Protein AF-A0A4Y2NV86-F1 (afdb_monomer)

Structure (mmCIF, N/CA/C/O backbone):
data_AF-A0A4Y2NV86-F1
#
_entry.id   AF-A0A4Y2NV86-F1
#
loop_
_atom_site.group_PDB
_atom_site.id
_atom_site.type_symbol
_atom_site.label_atom_id
_atom_site.label_alt_id
_atom_site.label_comp_id
_atom_site.label_asym_id
_atom_site.label_entity_id
_atom_site.label_seq_id
_atom_site.pdbx_PDB_ins_code
_atom_site.Cartn_x
_atom_site.Cartn_y
_atom_site.Cartn_z
_atom_site.occupancy
_atom_site.B_iso_or_equiv
_atom_site.auth_seq_id
_atom_site.auth_comp_id
_atom_site.auth_asym_id
_atom_site.auth_atom_id
_atom_site.pdbx_PDB_model_num
ATOM 1 N N . MET A 1 1 ? -20.738 7.476 8.042 1.00 58.34 1 MET A N 1
ATOM 2 C CA . MET A 1 1 ? -19.753 6.722 7.240 1.00 58.34 1 MET A CA 1
ATOM 3 C C . MET A 1 1 ? -19.717 7.342 5.852 1.00 58.34 1 MET A C 1
ATOM 5 O O . MET A 1 1 ? -20.783 7.509 5.270 1.00 58.34 1 MET A O 1
ATOM 9 N N . LYS A 1 2 ? -18.544 7.778 5.378 1.00 68.75 2 LYS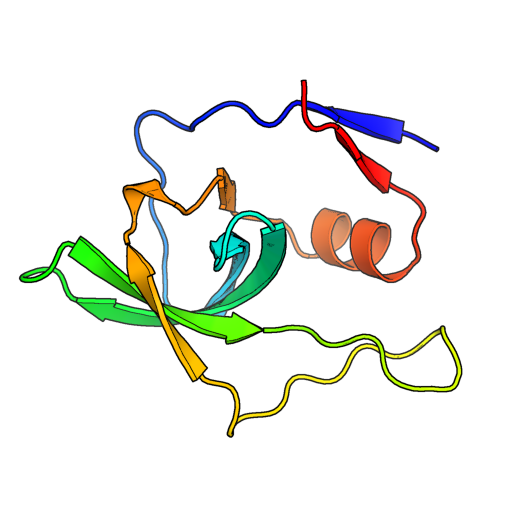 A N 1
ATOM 10 C CA . LYS A 1 2 ? -18.363 8.406 4.054 1.00 68.75 2 LYS A CA 1
ATOM 11 C C . LYS A 1 2 ? -17.730 7.394 3.094 1.00 68.75 2 LYS A C 1
ATOM 13 O O . LYS A 1 2 ? -16.803 6.690 3.489 1.00 68.75 2 LYS A O 1
ATOM 18 N N . PHE A 1 3 ? -18.227 7.340 1.860 1.00 64.44 3 PHE A N 1
ATOM 19 C CA . PHE A 1 3 ? -17.729 6.442 0.817 1.00 64.44 3 PHE A CA 1
ATOM 20 C C . PHE A 1 3 ? -16.767 7.173 -0.116 1.00 64.44 3 PHE A C 1
ATOM 22 O O . PHE A 1 3 ? -17.066 8.282 -0.565 1.00 64.44 3 PHE A O 1
ATOM 29 N N . ILE A 1 4 ? -15.634 6.540 -0.417 1.00 65.25 4 ILE A N 1
ATOM 30 C CA . ILE A 1 4 ? -14.736 6.967 -1.493 1.00 65.25 4 ILE A CA 1
ATOM 31 C C . ILE A 1 4 ? -14.915 5.987 -2.660 1.00 65.25 4 ILE A C 1
ATOM 33 O O . ILE A 1 4 ? -14.713 4.783 -2.462 1.00 65.25 4 ILE A O 1
ATOM 37 N N . PRO A 1 5 ? -15.333 6.455 -3.852 1.00 64.06 5 PRO A N 1
ATOM 38 C CA . PRO A 1 5 ? -15.444 5.593 -5.018 1.00 64.06 5 PRO A CA 1
ATOM 39 C C . PRO A 1 5 ? -14.053 5.130 -5.458 1.00 64.06 5 PRO A C 1
ATOM 41 O O . PRO A 1 5 ? -13.136 5.936 -5.615 1.00 64.06 5 PRO A O 1
ATOM 44 N N . LEU A 1 6 ? -13.910 3.826 -5.681 1.00 63.75 6 LEU A N 1
ATOM 45 C CA . LEU A 1 6 ? -12.711 3.237 -6.264 1.00 63.75 6 LEU A CA 1
ATOM 46 C C . LEU A 1 6 ? -12.688 3.523 -7.767 1.00 63.75 6 LEU A C 1
ATOM 48 O O . LEU A 1 6 ? -13.222 2.761 -8.568 1.00 63.75 6 LEU A O 1
ATOM 52 N N . GLN A 1 7 ? -12.091 4.645 -8.160 1.00 61.41 7 GLN A N 1
ATOM 53 C CA . GLN A 1 7 ? -11.769 4.898 -9.561 1.00 61.41 7 GLN A CA 1
ATOM 54 C C . GLN A 1 7 ? -10.354 4.402 -9.834 1.00 61.41 7 GLN A C 1
ATOM 56 O O . GLN A 1 7 ? -9.419 4.759 -9.122 1.00 61.41 7 GLN A O 1
ATOM 61 N N . LYS A 1 8 ? -10.192 3.579 -10.873 1.00 59.72 8 LYS A N 1
ATOM 62 C CA . LYS A 1 8 ? -8.870 3.181 -11.354 1.00 59.72 8 LYS A CA 1
ATOM 63 C C . LYS A 1 8 ? -8.155 4.440 -11.837 1.00 59.72 8 LYS A C 1
ATOM 65 O O . LYS A 1 8 ? -8.504 4.986 -12.883 1.00 59.72 8 LYS A O 1
ATOM 70 N N . ALA A 1 9 ? -7.207 4.935 -11.054 1.00 58.22 9 ALA A N 1
ATOM 71 C CA . ALA A 1 9 ? -6.470 6.127 -11.427 1.00 58.22 9 ALA A CA 1
ATOM 72 C C . ALA A 1 9 ? -5.614 5.823 -12.663 1.00 58.22 9 ALA A C 1
ATOM 74 O O . ALA A 1 9 ? -4.862 4.851 -12.707 1.00 58.22 9 ALA A O 1
ATOM 75 N N . VAL A 1 10 ? -5.774 6.649 -13.697 1.00 59.03 10 VAL A N 1
ATOM 76 C CA . VAL A 1 10 ? -5.170 6.416 -15.016 1.00 59.03 10 VAL A CA 1
ATOM 77 C C . VAL A 1 10 ? -3.645 6.561 -14.967 1.00 59.03 10 VAL A C 1
ATOM 79 O O . VAL A 1 10 ? -2.964 5.905 -15.748 1.00 59.03 10 VAL A O 1
ATOM 82 N N . GLN A 1 11 ? -3.102 7.336 -14.018 1.00 67.69 11 GLN A N 1
ATOM 83 C CA . GLN A 1 11 ? -1.667 7.443 -13.724 1.00 67.69 11 GLN A CA 1
ATOM 84 C C . GLN A 1 11 ? -1.477 7.857 -12.252 1.00 67.69 11 GLN A C 1
ATOM 86 O O . GLN A 1 11 ? -1.787 8.989 -11.889 1.00 67.69 11 GLN A O 1
ATOM 91 N N . ILE A 1 12 ? -0.995 6.951 -11.394 1.00 81.38 12 ILE A N 1
ATOM 92 C CA . ILE A 1 12 ? -0.591 7.274 -10.015 1.00 81.38 12 ILE A CA 1
ATOM 93 C C . ILE A 1 12 ? 0.931 7.350 -9.977 1.00 81.38 12 ILE A C 1
ATOM 95 O O . ILE A 1 12 ? 1.604 6.365 -10.272 1.00 81.38 12 ILE A O 1
ATOM 99 N N . THR A 1 13 ? 1.473 8.493 -9.566 1.00 86.69 13 THR A N 1
ATOM 100 C CA . THR A 1 13 ? 2.889 8.593 -9.197 1.00 86.69 13 THR A CA 1
ATOM 101 C C . THR A 1 13 ? 3.041 8.212 -7.729 1.00 86.69 13 THR A C 1
ATOM 103 O O . THR A 1 13 ? 2.486 8.882 -6.854 1.00 86.69 13 THR A O 1
ATOM 106 N N . LEU A 1 14 ? 3.787 7.141 -7.464 1.00 88.62 14 LEU A N 1
ATOM 107 C CA . LEU A 1 14 ? 4.141 6.704 -6.116 1.00 88.62 14 LEU A CA 1
ATOM 108 C C . LEU A 1 14 ? 5.610 6.989 -5.818 1.00 88.62 14 LEU A C 1
ATOM 110 O O . LEU A 1 14 ? 6.471 6.876 -6.687 1.00 88.62 14 LEU A O 1
ATOM 114 N N . HIS A 1 15 ? 5.884 7.301 -4.560 1.00 91.38 15 HIS A N 1
ATOM 115 C CA . HIS A 1 15 ? 7.212 7.347 -3.974 1.00 91.38 15 HIS A CA 1
ATOM 116 C C . HIS A 1 15 ? 7.316 6.332 -2.834 1.00 91.38 15 HIS A C 1
ATOM 118 O O . HIS A 1 15 ? 6.319 5.906 -2.245 1.00 91.38 15 HIS A O 1
ATOM 124 N N . ILE A 1 16 ? 8.550 5.974 -2.486 1.00 92.38 16 ILE A N 1
ATOM 125 C CA . ILE A 1 16 ? 8.831 5.161 -1.302 1.00 92.38 16 ILE A CA 1
ATOM 126 C C . ILE A 1 16 ? 8.241 5.857 -0.062 1.00 92.38 16 ILE A C 1
ATOM 128 O O . ILE A 1 16 ? 8.387 7.067 0.108 1.00 92.38 16 ILE A O 1
ATOM 132 N N . ARG A 1 17 ? 7.600 5.068 0.808 1.00 92.56 17 ARG A N 1
ATOM 133 C CA . ARG A 1 17 ? 6.828 5.443 2.009 1.00 92.56 17 ARG A CA 1
ATOM 134 C C . ARG A 1 17 ? 5.473 6.096 1.763 1.00 92.56 17 ARG A C 1
ATOM 136 O O . ARG A 1 17 ? 4.813 6.487 2.727 1.00 92.56 17 ARG A O 1
ATOM 143 N N . ASP A 1 18 ? 5.017 6.181 0.518 1.00 94.00 18 ASP A N 1
ATOM 144 C CA . ASP A 1 18 ? 3.634 6.566 0.272 1.00 94.00 18 ASP A CA 1
ATOM 145 C C . ASP A 1 18 ? 2.675 5.512 0.831 1.00 94.00 18 ASP A C 1
ATOM 147 O O . ASP A 1 18 ? 2.862 4.303 0.674 1.00 94.00 18 ASP A O 1
ATOM 151 N N . SER A 1 19 ? 1.614 5.988 1.476 1.00 93.44 19 SER A N 1
ATOM 152 C CA . SER A 1 19 ? 0.479 5.155 1.861 1.00 93.44 19 SER A CA 1
ATOM 153 C C . SER A 1 19 ? -0.484 5.045 0.688 1.00 93.44 19 SER A C 1
ATOM 155 O O . SER A 1 19 ? -0.748 6.027 -0.004 1.00 93.44 19 SER A O 1
ATOM 157 N N . THR A 1 20 ? -1.008 3.851 0.451 1.00 91.94 20 THR A N 1
ATOM 158 C CA . THR A 1 20 ? -1.819 3.533 -0.723 1.00 91.94 20 THR A CA 1
ATOM 159 C C . THR A 1 20 ? -2.973 2.609 -0.365 1.00 91.94 20 THR A C 1
ATOM 161 O O . THR A 1 20 ? -2.915 1.867 0.618 1.00 91.94 20 THR A O 1
ATOM 164 N N . ALA A 1 21 ? -4.024 2.661 -1.177 1.00 90.62 21 ALA A N 1
ATOM 165 C CA . ALA A 1 21 ? -5.021 1.607 -1.268 1.00 90.62 21 ALA A CA 1
ATOM 166 C C . ALA A 1 21 ? -4.740 0.790 -2.534 1.00 90.62 21 ALA A C 1
ATOM 168 O O . ALA A 1 21 ? -4.543 1.370 -3.604 1.00 90.62 21 ALA A O 1
ATOM 169 N N . CYS A 1 22 ? -4.722 -0.535 -2.433 1.00 90.88 22 CYS A N 1
ATOM 170 C CA . CYS A 1 22 ? -4.471 -1.427 -3.565 1.00 90.88 22 CYS A CA 1
ATOM 171 C C . CYS A 1 22 ? -5.324 -2.698 -3.496 1.00 90.88 22 CYS A C 1
ATOM 173 O O . CYS A 1 22 ? -5.943 -2.974 -2.472 1.00 90.88 22 CYS A O 1
ATOM 175 N N . VAL A 1 23 ? -5.386 -3.455 -4.592 1.00 90.31 23 VAL A N 1
ATOM 176 C CA . VAL A 1 23 ? -6.044 -4.768 -4.649 1.00 90.31 23 VAL A CA 1
ATOM 177 C C . VAL A 1 23 ? -5.003 -5.882 -4.574 1.00 90.31 23 VAL A C 1
ATOM 179 O O . VAL A 1 23 ? -4.076 -5.935 -5.384 1.00 90.31 23 VAL A O 1
ATOM 182 N N . HIS A 1 24 ? -5.193 -6.803 -3.634 1.00 89.62 24 HIS A N 1
ATOM 183 C CA . HIS A 1 24 ? -4.411 -8.028 -3.494 1.00 89.62 24 HIS A CA 1
ATOM 184 C C . HIS A 1 24 ? -5.356 -9.187 -3.151 1.00 89.62 24 HIS A C 1
ATOM 186 O O . HIS A 1 24 ? -6.256 -9.026 -2.326 1.00 89.62 24 HIS A O 1
ATOM 192 N N . ASP A 1 25 ? -5.210 -10.317 -3.848 1.00 89.12 25 ASP A N 1
ATOM 193 C CA . ASP A 1 25 ? -6.090 -11.493 -3.741 1.00 89.12 25 ASP A CA 1
ATOM 194 C C . ASP A 1 25 ? -7.596 -11.179 -3.864 1.00 89.12 25 ASP A C 1
ATOM 196 O O . ASP A 1 25 ? -8.444 -11.729 -3.164 1.00 89.12 25 ASP A O 1
ATOM 200 N N . GLY A 1 26 ? -7.946 -10.250 -4.762 1.00 86.69 26 GLY A N 1
ATOM 201 C CA . GLY A 1 26 ? -9.334 -9.840 -5.013 1.00 86.69 26 GLY A CA 1
ATOM 202 C C . GLY A 1 26 ? -9.958 -8.966 -3.916 1.00 86.69 26 GLY A C 1
ATOM 203 O O . GLY A 1 26 ? -11.113 -8.561 -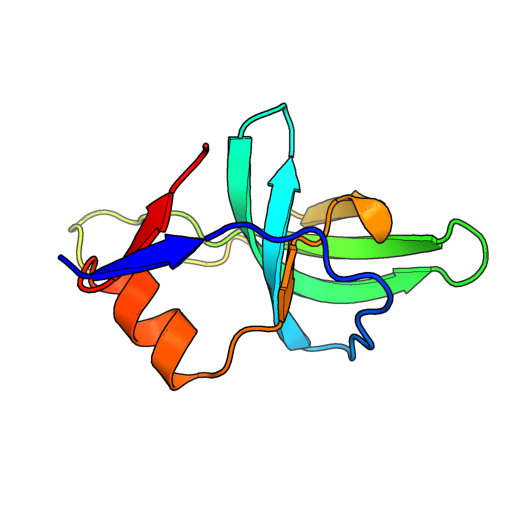4.042 1.00 86.69 26 GLY A O 1
ATOM 204 N N . GLN A 1 27 ? -9.209 -8.629 -2.865 1.00 85.75 27 GLN A N 1
ATOM 205 C CA . GLN A 1 27 ? -9.641 -7.749 -1.780 1.00 85.75 27 GLN A CA 1
ATOM 206 C C . GLN A 1 27 ? -8.856 -6.436 -1.809 1.00 85.75 27 GLN A C 1
ATOM 208 O O . GLN A 1 27 ? -7.715 -6.394 -2.267 1.00 85.75 27 GLN A O 1
ATOM 213 N N . TRP A 1 28 ? -9.469 -5.343 -1.348 1.00 87.44 28 TRP A N 1
ATOM 214 C CA . TRP A 1 28 ? -8.751 -4.079 -1.197 1.00 87.44 28 TRP A CA 1
ATOM 215 C C . TRP A 1 28 ? -8.006 -4.051 0.140 1.00 87.44 28 TRP A C 1
ATOM 217 O O . TRP A 1 28 ? -8.510 -4.530 1.155 1.00 87.44 28 TRP A O 1
ATOM 227 N N . TRP A 1 29 ? -6.821 -3.455 0.135 1.00 89.44 29 TRP A N 1
ATOM 228 C CA . TRP A 1 29 ? -5.933 -3.355 1.283 1.00 89.44 29 TRP A CA 1
ATOM 229 C C . TRP A 1 29 ? -5.353 -1.954 1.392 1.00 89.44 29 TRP A C 1
ATOM 231 O O . TRP A 1 29 ? -5.136 -1.272 0.391 1.00 89.44 29 TRP A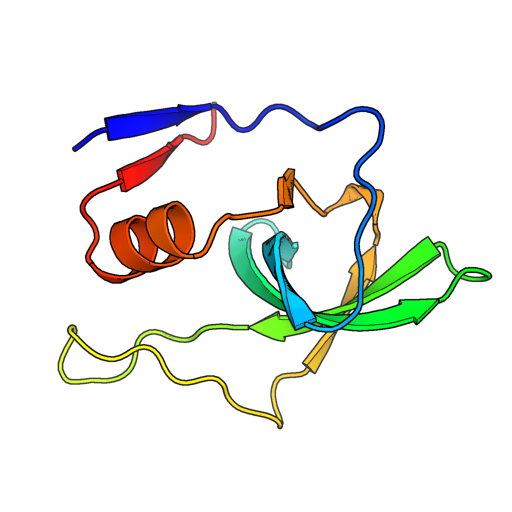 O 1
ATOM 241 N N . LEU A 1 30 ? -5.064 -1.541 2.625 1.00 90.62 30 LEU A N 1
ATOM 242 C CA . LEU A 1 30 ? -4.199 -0.398 2.891 1.00 90.62 30 LEU A CA 1
ATOM 243 C C . LEU A 1 30 ? -2.764 -0.904 2.955 1.00 90.62 30 LEU A C 1
ATOM 245 O O . LEU A 1 30 ? -2.490 -1.889 3.649 1.00 90.62 30 LEU A O 1
ATOM 249 N N . ALA A 1 31 ? -1.843 -0.215 2.290 1.00 92.12 31 ALA A N 1
ATOM 250 C CA . ALA A 1 31 ? -0.445 -0.615 2.260 1.00 92.12 31 ALA A CA 1
ATOM 251 C C . ALA A 1 31 ? 0.506 0.584 2.165 1.00 92.12 31 ALA A C 1
ATOM 253 O O . ALA A 1 31 ? 0.168 1.619 1.595 1.00 92.12 31 ALA A O 1
ATOM 254 N N . GLU A 1 32 ? 1.705 0.450 2.724 1.00 94.06 32 GLU A N 1
ATOM 255 C CA . GLU A 1 32 ? 2.806 1.398 2.520 1.00 94.06 32 GLU A CA 1
ATOM 256 C C . GLU A 1 32 ? 3.739 0.866 1.433 1.00 94.06 32 GLU A C 1
ATOM 258 O O . GLU A 1 32 ? 4.174 -0.282 1.524 1.00 94.06 32 GLU A O 1
ATOM 263 N N . GLY A 1 33 ? 4.058 1.686 0.431 1.00 93.62 33 GLY A N 1
ATOM 264 C CA . GLY A 1 33 ? 5.062 1.358 -0.580 1.00 93.62 33 GLY A CA 1
ATOM 265 C C . GLY A 1 33 ? 6.472 1.444 0.000 1.00 93.62 33 GLY A C 1
ATOM 266 O O . GLY A 1 33 ? 6.849 2.462 0.570 1.00 93.62 33 GLY A O 1
ATOM 267 N N . ASN A 1 34 ? 7.268 0.393 -0.142 1.00 94.62 34 ASN A N 1
ATOM 268 C CA . ASN A 1 34 ? 8.643 0.326 0.358 1.00 94.62 34 ASN A CA 1
ATOM 269 C C . ASN A 1 34 ? 9.679 0.409 -0.764 1.00 94.62 34 ASN A C 1
ATOM 271 O O . ASN A 1 34 ? 10.783 0.879 -0.514 1.00 94.62 34 ASN A O 1
ATOM 275 N N . ASP A 1 35 ? 9.334 -0.055 -1.967 1.00 95.50 35 ASP A N 1
ATOM 276 C CA . ASP A 1 35 ? 10.218 -0.056 -3.134 1.00 95.50 35 ASP A CA 1
ATOM 277 C C . ASP A 1 35 ? 9.403 -0.082 -4.437 1.00 95.50 35 ASP A C 1
ATOM 279 O O . ASP A 1 35 ? 8.226 -0.452 -4.423 1.00 95.50 35 ASP A O 1
ATOM 283 N N . ILE A 1 36 ? 10.012 0.314 -5.555 1.00 94.88 36 ILE A N 1
ATOM 284 C CA . ILE A 1 36 ? 9.370 0.389 -6.874 1.00 94.88 36 ILE A CA 1
ATOM 285 C C . ILE A 1 36 ? 10.242 -0.331 -7.901 1.00 94.88 36 ILE A C 1
ATOM 287 O O . ILE A 1 36 ? 11.419 -0.025 -8.069 1.00 94.88 36 ILE A O 1
ATOM 291 N N . SER A 1 37 ? 9.642 -1.267 -8.634 1.00 94.75 37 SER A N 1
ATOM 292 C CA . SER A 1 37 ? 10.288 -1.940 -9.756 1.00 94.75 37 SER A CA 1
ATOM 293 C C . SER A 1 37 ? 9.822 -1.328 -11.072 1.00 94.75 37 SER A C 1
ATOM 295 O O . SER A 1 37 ? 8.756 -1.666 -11.588 1.00 94.75 37 SER A O 1
ATOM 297 N N . ASP A 1 38 ? 10.642 -0.461 -11.666 1.00 90.19 38 ASP A N 1
ATOM 298 C CA . ASP A 1 38 ? 10.338 0.140 -12.972 1.00 90.19 38 ASP A CA 1
ATOM 299 C C . ASP A 1 38 ? 10.334 -0.873 -14.122 1.00 90.19 38 ASP A C 1
ATOM 301 O O . ASP A 1 38 ? 9.663 -0.644 -15.133 1.00 90.19 38 ASP A O 1
ATOM 305 N N . ILE A 1 39 ? 11.076 -1.975 -13.973 1.00 95.00 39 ILE A N 1
ATOM 306 C CA . ILE A 1 39 ? 11.166 -3.053 -14.966 1.00 95.00 39 ILE A CA 1
ATOM 307 C C . ILE A 1 39 ? 9.873 -3.871 -14.963 1.00 95.00 39 ILE A C 1
ATOM 309 O O . ILE A 1 39 ? 9.267 -4.049 -16.016 1.00 95.00 39 ILE A O 1
ATOM 313 N N . ASN A 1 40 ? 9.427 -4.317 -13.784 1.00 94.62 40 ASN A N 1
ATOM 314 C CA . ASN A 1 40 ? 8.234 -5.161 -13.659 1.00 94.62 40 ASN A CA 1
ATOM 315 C C . ASN A 1 40 ? 6.932 -4.353 -13.569 1.00 94.62 40 ASN A C 1
ATOM 317 O O . ASN A 1 40 ? 5.856 -4.916 -13.732 1.00 94.62 40 ASN A O 1
ATOM 321 N N . LYS A 1 41 ? 7.024 -3.030 -13.371 1.00 92.00 41 LYS A N 1
ATOM 322 C CA . LYS A 1 41 ? 5.883 -2.137 -13.105 1.00 92.00 41 LYS A CA 1
ATOM 323 C C . LYS A 1 41 ? 5.115 -2.538 -11.844 1.00 92.00 41 LYS A C 1
ATOM 325 O O . LYS A 1 41 ? 3.889 -2.442 -11.803 1.00 92.00 41 LYS A O 1
ATOM 330 N N . ASP A 1 42 ? 5.862 -2.894 -10.805 1.00 94.56 42 ASP A N 1
ATOM 331 C CA . ASP A 1 42 ? 5.339 -3.312 -9.506 1.00 94.56 42 ASP A CA 1
ATOM 332 C C . ASP A 1 42 ? 5.799 -2.366 -8.392 1.00 94.56 42 ASP A C 1
ATOM 334 O O . ASP A 1 42 ? 6.825 -1.689 -8.498 1.00 94.56 42 ASP A 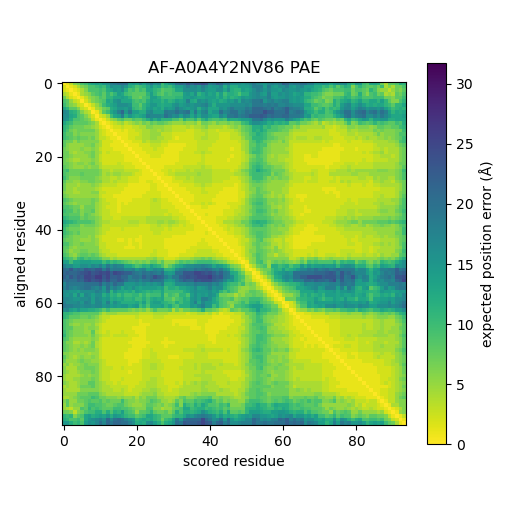O 1
ATOM 338 N N . VAL A 1 43 ? 5.060 -2.367 -7.288 1.00 94.62 43 VAL A N 1
ATOM 339 C CA . VAL A 1 43 ? 5.432 -1.718 -6.030 1.00 94.62 43 VAL A CA 1
ATOM 340 C C . VAL A 1 43 ? 5.507 -2.772 -4.926 1.00 94.62 43 VAL A C 1
ATOM 342 O O . VAL A 1 43 ? 4.594 -3.580 -4.757 1.00 94.62 43 VAL A O 1
ATOM 345 N N . LEU A 1 44 ? 6.601 -2.783 -4.166 1.00 95.69 44 LEU A N 1
ATOM 346 C CA . LEU A 1 44 ? 6.734 -3.621 -2.980 1.00 95.69 44 LEU A CA 1
ATOM 347 C C . LEU A 1 44 ? 5.987 -2.942 -1.842 1.00 95.69 44 LEU A C 1
ATOM 349 O O . LEU A 1 44 ? 6.370 -1.847 -1.435 1.00 95.69 44 LEU A O 1
ATOM 353 N N . VAL A 1 45 ? 4.964 -3.578 -1.285 1.00 94.56 45 VAL A N 1
ATOM 354 C CA . VAL A 1 45 ? 4.134 -2.966 -0.241 1.00 94.56 45 VAL A CA 1
ATOM 355 C C . VAL A 1 45 ? 4.170 -3.750 1.062 1.00 94.56 45 VAL A C 1
ATOM 357 O O . VAL A 1 45 ? 4.358 -4.960 1.047 1.00 94.56 45 VAL A O 1
ATOM 360 N N . THR A 1 46 ? 3.976 -3.062 2.189 1.00 94.31 46 THR A N 1
ATOM 361 C CA . THR A 1 46 ? 3.695 -3.673 3.499 1.00 94.31 46 THR A CA 1
ATOM 362 C C . THR A 1 46 ? 2.239 -3.396 3.863 1.00 94.31 46 THR A C 1
ATOM 364 O O . THR A 1 46 ? 1.861 -2.227 3.985 1.00 94.31 46 THR A O 1
ATOM 367 N N . PHE A 1 47 ? 1.428 -4.432 4.083 1.00 90.44 47 PHE A N 1
ATOM 368 C CA . PHE A 1 47 ? 0.015 -4.247 4.432 1.00 90.44 47 PHE A CA 1
ATOM 369 C C . PHE A 1 47 ? -0.188 -3.740 5.867 1.00 90.44 47 PHE A C 1
ATOM 371 O O . PHE A 1 47 ? 0.506 -4.136 6.813 1.00 90.44 47 PHE A O 1
ATOM 378 N N . TYR A 1 48 ? -1.188 -2.874 6.043 1.00 86.94 48 TYR A N 1
ATOM 379 C CA . TYR A 1 48 ? -1.696 -2.501 7.359 1.00 86.94 48 TYR A CA 1
ATOM 380 C C . TYR A 1 48 ? -2.702 -3.552 7.823 1.00 86.94 48 TYR A C 1
ATOM 382 O O . TYR A 1 48 ? -3.776 -3.697 7.244 1.00 86.94 48 TYR A O 1
ATOM 390 N N . HIS A 1 49 ? -2.383 -4.247 8.915 1.00 81.06 49 HIS A N 1
ATOM 391 C CA . HIS A 1 49 ? -3.301 -5.206 9.525 1.00 81.06 49 HIS A CA 1
ATOM 392 C C . HIS A 1 49 ? -4.040 -4.589 10.702 1.00 81.06 49 HIS A C 1
ATOM 394 O O . HIS A 1 49 ? -3.396 -3.925 11.524 1.00 81.06 49 HIS A O 1
ATOM 400 N N . PRO A 1 50 ? -5.345 -4.861 10.861 1.00 70.50 50 PRO A N 1
ATOM 401 C CA . PRO A 1 50 ? -6.034 -4.547 12.100 1.00 70.50 50 PRO A CA 1
ATOM 402 C C . PRO A 1 50 ? -5.377 -5.338 13.240 1.00 70.50 50 PRO A C 1
ATOM 404 O O . PRO A 1 50 ? -5.347 -6.569 13.233 1.00 70.50 50 PRO A O 1
ATOM 407 N N . ALA A 1 51 ? -4.825 -4.645 14.232 1.00 64.19 51 ALA A N 1
ATOM 408 C CA . ALA A 1 51 ? -4.389 -5.261 15.477 1.00 64.19 51 ALA A CA 1
ATOM 409 C C . ALA A 1 51 ? -5.541 -5.235 16.489 1.00 64.19 51 ALA A C 1
ATOM 411 O O . ALA A 1 51 ? -6.431 -4.386 16.441 1.00 64.19 51 ALA A O 1
ATOM 412 N N . ARG A 1 52 ? -5.541 -6.195 17.419 1.00 56.41 52 ARG A N 1
ATOM 413 C CA . ARG A 1 52 ? -6.400 -6.132 18.607 1.00 56.41 52 ARG A CA 1
ATOM 414 C C . ARG A 1 52 ? -5.651 -5.414 19.744 1.00 56.41 52 ARG A C 1
ATOM 416 O O . ARG A 1 52 ? -4.463 -5.701 19.913 1.00 56.41 52 ARG A O 1
ATOM 423 N N . PRO A 1 53 ? -6.316 -4.551 20.541 1.00 60.19 53 PRO A N 1
ATOM 424 C CA . PRO A 1 53 ? -7.693 -4.061 20.381 1.00 60.19 53 PRO A CA 1
ATOM 425 C C . PRO A 1 53 ? -7.847 -3.165 19.138 1.00 60.19 53 PRO A C 1
ATOM 427 O O . PRO A 1 53 ? -6.872 -2.584 18.676 1.00 60.19 53 PRO A O 1
ATOM 430 N N . ARG A 1 54 ? -9.084 -3.095 18.617 1.00 53.69 54 ARG A N 1
ATOM 431 C CA . ARG A 1 54 ? -9.546 -2.596 17.294 1.00 53.69 54 ARG A CA 1
ATOM 432 C C . ARG A 1 54 ? -9.081 -1.183 16.875 1.00 53.69 54 ARG A C 1
ATOM 434 O O . ARG A 1 54 ? -9.461 -0.727 15.807 1.00 53.69 54 ARG A O 1
ATOM 441 N N . THR A 1 55 ? -8.316 -0.490 17.713 1.00 51.00 55 THR A N 1
ATOM 442 C CA . THR A 1 55 ? -7.853 0.893 17.541 1.00 51.00 55 THR A CA 1
ATOM 443 C C . THR A 1 55 ? -6.414 1.007 17.039 1.00 51.00 55 THR A C 1
ATOM 445 O O . THR A 1 55 ? -5.950 2.115 16.794 1.00 51.00 55 THR A O 1
ATOM 448 N N . ALA A 1 56 ? -5.683 -0.100 16.888 1.00 56.19 56 ALA A N 1
ATOM 449 C CA . ALA A 1 56 ? -4.306 -0.069 16.409 1.00 56.19 56 ALA A CA 1
ATOM 450 C C . ALA A 1 56 ? -4.177 -0.865 15.112 1.00 56.19 56 ALA A C 1
ATOM 452 O O . ALA A 1 56 ? -4.543 -2.032 15.067 1.00 56.19 56 ALA A O 1
ATOM 453 N N . PHE A 1 57 ? -3.601 -0.270 14.071 1.00 64.31 57 PHE A N 1
ATOM 454 C CA . PHE A 1 57 ? -3.127 -1.015 12.908 1.00 64.31 57 PHE A CA 1
ATOM 455 C C . PHE A 1 57 ? -1.625 -1.208 13.037 1.00 64.31 57 PHE A C 1
ATOM 457 O O . PHE A 1 57 ? -0.900 -0.278 13.394 1.00 64.31 57 PHE A O 1
ATOM 464 N N . LYS A 1 58 ? -1.145 -2.424 12.777 1.00 67.38 58 LYS A N 1
ATOM 465 C CA . LYS A 1 58 ? 0.287 -2.732 12.824 1.00 67.38 58 LYS A CA 1
ATOM 466 C C . LYS A 1 58 ? 0.755 -3.154 11.443 1.00 67.38 58 LYS A C 1
ATOM 468 O O . LYS A 1 58 ? 0.219 -4.096 10.865 1.00 67.38 58 LYS A O 1
ATOM 473 N N . LYS A 1 59 ? 1.799 -2.485 10.955 1.00 68.12 59 LYS A N 1
ATOM 474 C CA . LYS A 1 59 ? 2.607 -2.991 9.845 1.00 68.12 59 LYS A CA 1
ATOM 475 C C . LYS A 1 59 ? 3.352 -4.219 10.345 1.00 68.12 59 LYS A C 1
ATOM 477 O O . LYS A 1 59 ? 4.018 -4.161 11.382 1.00 68.12 59 LYS A O 1
ATOM 482 N N . LYS A 1 60 ? 3.264 -5.326 9.622 1.00 70.06 60 LYS A N 1
ATOM 483 C CA . LYS A 1 60 ? 4.150 -6.467 9.843 1.00 70.06 60 LYS A CA 1
ATOM 484 C C . LYS A 1 60 ? 5.190 -6.431 8.735 1.00 70.06 60 LYS A C 1
ATOM 486 O O . LYS A 1 60 ? 4.862 -6.758 7.610 1.00 70.06 60 LYS A O 1
ATOM 491 N N . GLN A 1 61 ? 6.436 -6.063 9.045 1.00 62.50 61 GLN A N 1
ATOM 492 C CA . GLN A 1 61 ? 7.525 -6.036 8.048 1.00 62.50 61 GLN A CA 1
ATOM 493 C C . GLN A 1 61 ? 7.703 -7.367 7.298 1.00 62.50 61 GLN A C 1
ATOM 495 O O . GLN A 1 61 ? 8.199 -7.372 6.184 1.00 62.50 61 GLN A O 1
ATOM 500 N N . LYS A 1 62 ? 7.297 -8.492 7.902 1.00 69.25 62 LYS A N 1
ATOM 50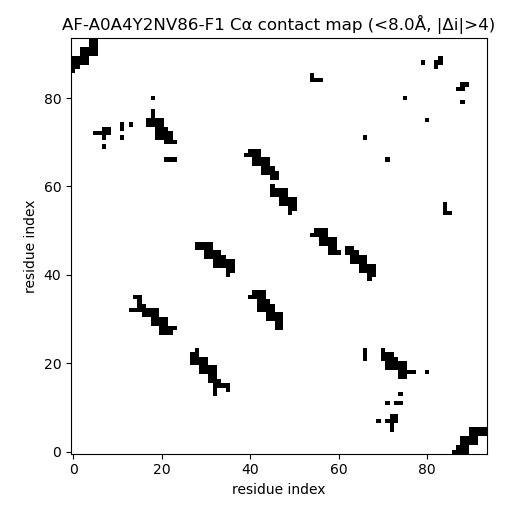1 C CA . LYS A 1 62 ? 7.341 -9.819 7.270 1.00 69.25 62 LYS A CA 1
ATOM 502 C C . LYS A 1 62 ? 6.207 -10.083 6.275 1.00 69.25 62 LYS A C 1
ATOM 504 O O . LYS A 1 62 ? 6.222 -11.131 5.648 1.00 69.25 62 LYS A O 1
ATOM 509 N N . ASP A 1 63 ? 5.235 -9.184 6.168 1.00 80.81 63 ASP A N 1
ATOM 510 C CA . ASP A 1 63 ? 4.095 -9.311 5.262 1.00 80.81 63 ASP A CA 1
ATOM 511 C C . ASP A 1 63 ? 4.208 -8.291 4.129 1.00 80.81 63 ASP A C 1
ATOM 513 O O . ASP A 1 63 ? 3.424 -7.345 4.002 1.00 80.81 63 ASP A O 1
ATOM 517 N N . GLN A 1 64 ? 5.304 -8.444 3.386 1.00 90.88 64 GLN A N 1
ATOM 518 C CA . GLN A 1 64 ? 5.591 -7.672 2.194 1.00 90.88 64 GLN A CA 1
ATOM 519 C C . GLN A 1 64 ? 5.275 -8.493 0.956 1.00 90.88 64 GLN A C 1
ATOM 521 O O . GLN A 1 64 ? 5.579 -9.684 0.899 1.00 90.88 64 GLN A O 1
ATOM 526 N N . THR A 1 65 ? 4.719 -7.840 -0.055 1.00 94.19 65 THR A N 1
ATOM 527 C CA . THR A 1 65 ? 4.479 -8.465 -1.353 1.00 94.19 65 THR A CA 1
ATOM 528 C C . THR A 1 65 ? 4.615 -7.446 -2.474 1.00 94.19 65 THR A C 1
ATOM 530 O O . THR A 1 65 ? 4.425 -6.245 -2.264 1.00 94.19 65 THR A O 1
ATOM 533 N N . TRP A 1 66 ? 4.965 -7.923 -3.664 1.00 95.38 66 TRP A N 1
ATOM 534 C CA . TRP A 1 66 ? 4.943 -7.108 -4.873 1.00 95.38 66 TRP A CA 1
ATOM 535 C C . TRP A 1 66 ? 3.512 -7.035 -5.394 1.00 95.38 66 TRP A C 1
ATOM 537 O O . TRP A 1 66 ? 2.859 -8.057 -5.604 1.00 95.38 66 TRP A O 1
ATOM 547 N N . VAL A 1 67 ? 3.021 -5.815 -5.585 1.00 94.19 67 VAL A N 1
ATOM 548 C CA . VAL A 1 67 ? 1.705 -5.540 -6.156 1.00 94.19 67 VAL A CA 1
ATOM 549 C C . VAL A 1 67 ? 1.905 -4.816 -7.484 1.00 94.19 67 VAL A C 1
ATOM 551 O O . VAL A 1 67 ? 2.598 -3.795 -7.510 1.00 94.19 67 VAL A O 1
ATOM 554 N N . PRO A 1 68 ? 1.281 -5.288 -8.573 1.00 94.00 68 PRO A N 1
ATOM 555 C CA . PRO A 1 68 ? 1.265 -4.565 -9.835 1.00 94.00 68 PRO A CA 1
ATOM 556 C C . PRO A 1 68 ? 0.793 -3.123 -9.664 1.00 94.00 68 PRO A C 1
ATOM 558 O O . PRO A 1 68 ? -0.213 -2.864 -9.004 1.00 94.00 68 PRO A O 1
ATOM 561 N N . MET A 1 69 ? 1.478 -2.161 -10.287 1.00 91.19 69 MET A N 1
ATOM 562 C CA . MET A 1 69 ? 1.126 -0.738 -10.170 1.00 91.19 69 MET A CA 1
ATOM 563 C C . MET A 1 69 ? -0.323 -0.471 -10.622 1.00 91.19 69 MET A C 1
ATOM 565 O O . MET A 1 69 ? -0.993 0.416 -10.102 1.00 91.19 69 MET A O 1
ATOM 569 N N . ASN A 1 70 ? -0.849 -1.280 -11.549 1.00 90.62 70 ASN A N 1
ATOM 570 C CA . ASN A 1 70 ? -2.237 -1.206 -12.018 1.00 90.62 70 ASN A CA 1
ATOM 571 C C . ASN A 1 70 ? -3.286 -1.695 -10.994 1.00 90.62 70 ASN A C 1
ATOM 573 O O . ASN A 1 70 ? -4.477 -1.452 -11.204 1.00 90.62 70 ASN A O 1
ATOM 577 N N . ASN A 1 71 ? -2.851 -2.362 -9.920 1.00 91.38 71 ASN A N 1
ATOM 578 C CA . ASN A 1 71 ? -3.668 -2.753 -8.777 1.00 91.38 71 ASN A CA 1
ATOM 579 C C . ASN A 1 71 ? -3.644 -1.695 -7.668 1.00 91.38 71 ASN A C 1
ATOM 581 O O . ASN A 1 71 ? -4.395 -1.820 -6.701 1.00 91.38 71 ASN A O 1
ATOM 585 N N . VAL A 1 72 ? -2.813 -0.655 -7.781 1.00 90.25 72 VAL A N 1
ATOM 586 C CA . VAL A 1 72 ? -2.884 0.510 -6.898 1.00 90.25 72 VAL A CA 1
ATOM 587 C C . VAL A 1 72 ? -4.089 1.350 -7.310 1.00 90.25 72 VAL A C 1
ATOM 589 O O . VAL A 1 72 ? -4.243 1.744 -8.463 1.00 90.25 72 VAL A O 1
ATOM 592 N N . LEU A 1 73 ? -4.962 1.610 -6.346 1.00 88.31 73 LEU A N 1
ATOM 593 C CA . LEU A 1 73 ? -6.237 2.292 -6.542 1.00 88.31 73 LEU A CA 1
ATOM 594 C C . LEU A 1 73 ? -6.099 3.787 -6.268 1.00 88.31 73 LEU A C 1
ATOM 596 O O . LEU A 1 73 ? -6.607 4.608 -7.024 1.00 88.31 73 LEU A O 1
ATOM 600 N N . SER A 1 74 ? -5.394 4.137 -5.190 1.00 88.62 74 SER A N 1
ATOM 601 C CA . SER A 1 74 ? -5.119 5.526 -4.834 1.00 88.62 74 SER A CA 1
ATOM 602 C C . SER A 1 74 ? -3.889 5.638 -3.949 1.00 88.62 74 SER A C 1
ATOM 604 O O . SER A 1 74 ? -3.624 4.772 -3.113 1.00 88.62 74 SER A O 1
ATOM 606 N N . LYS A 1 75 ? -3.191 6.765 -4.073 1.00 91.31 75 LYS A N 1
ATOM 607 C CA . LYS A 1 75 ? -2.319 7.283 -3.018 1.00 91.31 75 LYS A CA 1
ATOM 608 C C . LYS A 1 75 ? -3.186 7.934 -1.936 1.00 91.31 75 LYS A C 1
ATOM 610 O O . LYS A 1 75 ? -4.205 8.541 -2.256 1.00 91.31 75 LYS A O 1
ATOM 615 N N . LEU A 1 76 ? -2.799 7.780 -0.675 1.00 90.19 76 LEU A N 1
ATOM 616 C CA . LEU A 1 76 ? -3.512 8.290 0.493 1.00 90.19 76 LEU A CA 1
ATOM 617 C C . LEU A 1 76 ? -2.699 9.395 1.157 1.00 90.19 76 LEU A C 1
ATOM 619 O O . LEU A 1 76 ? -1.497 9.248 1.390 1.00 90.19 76 LEU A O 1
ATOM 623 N N . SER A 1 77 ? -3.367 10.482 1.521 1.00 90.62 77 SER A N 1
ATOM 624 C CA . SER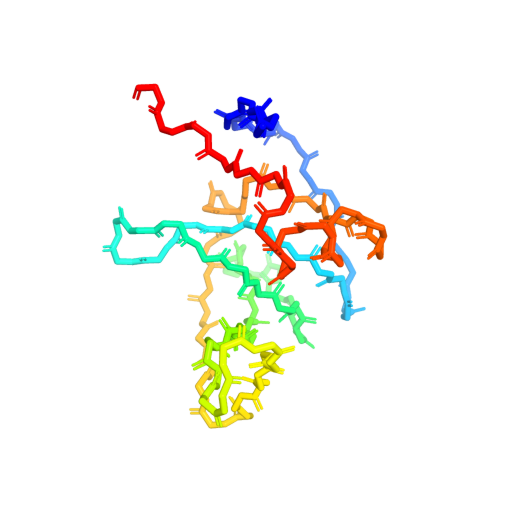 A 1 77 ? -2.824 11.432 2.487 1.00 90.62 77 SER A CA 1
ATOM 625 C C . SER A 1 77 ? -2.790 10.824 3.894 1.00 90.62 77 SER A C 1
ATOM 627 O O . SER A 1 77 ? -3.496 9.860 4.202 1.00 90.62 77 SER A O 1
ATOM 629 N N . ALA A 1 78 ? -2.003 11.425 4.789 1.00 89.31 78 ALA A N 1
ATOM 630 C CA . ALA A 1 78 ? -1.965 11.016 6.193 1.00 89.31 78 ALA A CA 1
ATOM 631 C C . ALA A 1 78 ? -3.352 11.093 6.863 1.00 89.31 78 ALA A C 1
ATOM 633 O O . ALA A 1 78 ? -3.696 10.224 7.662 1.00 89.31 78 ALA A O 1
ATOM 634 N N . LEU A 1 79 ? -4.160 12.098 6.500 1.00 89.50 79 LEU A N 1
ATOM 635 C CA . LEU A 1 79 ? -5.513 12.275 7.027 1.00 89.50 79 LEU A CA 1
ATOM 636 C C . LEU A 1 79 ? -6.465 11.180 6.536 1.00 89.50 79 LEU A C 1
ATOM 638 O O . LEU A 1 79 ? -7.205 10.615 7.336 1.00 89.50 79 LEU A O 1
ATOM 642 N N . GLU A 1 80 ? -6.441 10.859 5.240 1.00 87.81 80 GLU A N 1
ATOM 643 C CA . GLU A 1 80 ? -7.273 9.783 4.687 1.00 87.81 80 GLU A CA 1
ATOM 644 C C . GLU A 1 80 ? -6.893 8.436 5.285 1.00 87.81 80 GLU A C 1
ATOM 646 O O . GLU A 1 80 ? -7.773 7.680 5.691 1.00 87.81 80 GLU A O 1
ATOM 651 N N . LEU A 1 81 ? -5.590 8.157 5.407 1.00 87.44 81 LEU A N 1
ATOM 652 C CA . LEU A 1 81 ? -5.118 6.955 6.080 1.00 87.44 81 LEU A CA 1
ATOM 653 C C . LEU A 1 81 ? -5.672 6.897 7.508 1.00 87.44 81 LEU A C 1
ATOM 655 O O . LEU A 1 81 ? -6.303 5.910 7.861 1.00 87.44 81 LEU A O 1
ATOM 659 N N . GLN A 1 82 ? -5.504 7.949 8.312 1.00 86.19 82 GLN A N 1
ATOM 660 C CA . GLN A 1 82 ? -6.017 7.973 9.683 1.00 86.19 82 GLN A CA 1
ATOM 661 C C . GLN A 1 82 ? -7.532 7.721 9.739 1.00 86.19 82 GLN A C 1
ATOM 663 O O . GLN A 1 82 ? -7.990 6.877 10.507 1.00 86.19 82 GLN A O 1
ATOM 668 N N . GLN A 1 83 ? -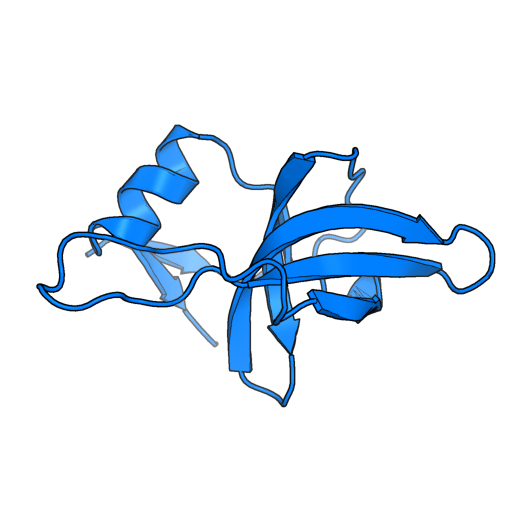8.309 8.390 8.886 1.00 85.31 83 GLN A N 1
ATOM 669 C CA . GLN A 1 83 ? -9.760 8.218 8.825 1.00 85.31 83 GLN A CA 1
ATOM 670 C C . GLN A 1 83 ? -10.179 6.799 8.401 1.00 85.31 83 GLN A C 1
ATOM 672 O O . GLN A 1 83 ? -11.197 6.301 8.883 1.00 85.31 83 GLN A O 1
ATOM 677 N N . LEU A 1 84 ? -9.418 6.146 7.514 1.00 84.19 84 LEU A N 1
ATOM 678 C CA . LEU A 1 84 ? -9.630 4.748 7.115 1.00 84.19 84 LEU A CA 1
ATOM 679 C C . LEU A 1 84 ? -9.318 3.790 8.270 1.00 84.19 84 LEU A C 1
ATOM 681 O O . LEU A 1 84 ? -10.100 2.880 8.539 1.00 84.19 84 LEU A O 1
ATOM 685 N N . LEU A 1 85 ? -8.210 4.014 8.982 1.00 80.50 85 LEU A N 1
ATOM 686 C CA . LEU A 1 85 ? -7.817 3.202 10.138 1.00 80.50 85 LEU A CA 1
ATOM 687 C C . LEU A 1 85 ? -8.819 3.352 11.297 1.00 80.50 85 LEU A C 1
ATOM 689 O O . LEU A 1 85 ? -9.140 2.385 11.977 1.00 80.50 85 LEU A O 1
ATOM 693 N N . GLU A 1 86 ? -9.381 4.538 11.509 1.00 81.75 86 GLU A N 1
ATOM 694 C CA . GLU A 1 86 ? -10.404 4.771 12.540 1.00 81.75 86 GLU A CA 1
ATOM 695 C C . GLU A 1 86 ? -11.811 4.303 12.113 1.00 81.75 86 GLU A C 1
ATOM 697 O O . GLU A 1 86 ? -12.738 4.284 12.923 1.00 81.75 86 GLU A O 1
ATOM 702 N N . GLY A 1 87 ? -11.992 3.895 10.850 1.00 77.38 87 GLY A N 1
ATOM 703 C CA . GLY A 1 87 ? -13.282 3.458 10.310 1.00 77.38 87 GLY A CA 1
ATOM 704 C C . GLY A 1 87 ? -14.278 4.597 10.060 1.00 77.38 87 GLY A C 1
ATOM 705 O O . GLY A 1 87 ? -15.480 4.357 9.928 1.00 77.38 87 GLY A O 1
ATOM 706 N N . HIS A 1 88 ? -13.804 5.842 9.986 1.00 80.38 88 HIS A N 1
ATOM 707 C CA . HIS A 1 88 ? -14.626 7.012 9.666 1.00 80.38 88 HIS A CA 1
ATOM 708 C C . HIS A 1 88 ? -15.039 7.043 8.183 1.00 80.38 88 HIS A C 1
ATOM 710 O O . HIS A 1 88 ? -16.140 7.504 7.840 1.00 80.38 88 HIS A O 1
ATOM 716 N N . ILE A 1 89 ? -14.182 6.509 7.310 1.00 74.31 89 ILE A N 1
ATOM 717 C CA . ILE 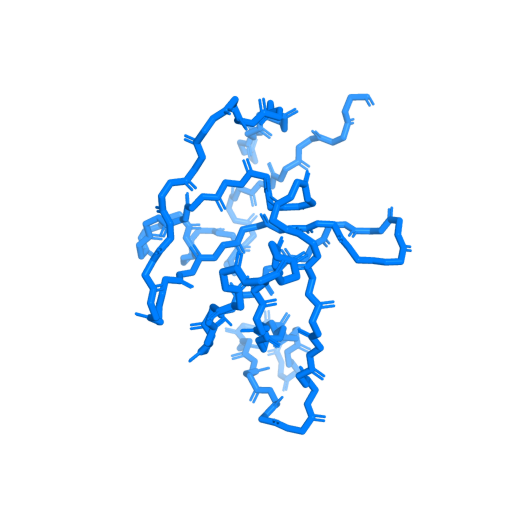A 1 89 ? -14.393 6.398 5.862 1.00 74.31 89 ILE A CA 1
ATOM 718 C C . ILE A 1 89 ? -14.097 4.967 5.386 1.00 74.31 89 ILE A C 1
ATOM 720 O O . ILE A 1 89 ? -13.337 4.245 6.025 1.00 74.31 89 ILE A O 1
A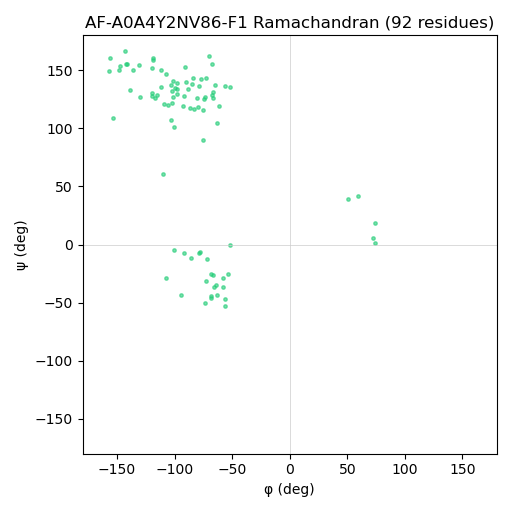TOM 724 N N . THR A 1 90 ? -14.706 4.548 4.276 1.00 73.94 90 THR A N 1
ATOM 725 C CA . THR A 1 90 ? -14.446 3.245 3.639 1.00 73.94 90 THR A CA 1
ATOM 726 C C . THR A 1 90 ? -14.471 3.381 2.121 1.00 73.94 90 THR A C 1
ATOM 728 O O . THR A 1 90 ? -15.120 4.280 1.576 1.00 73.94 90 THR A O 1
ATOM 731 N N . PHE A 1 91 ? -13.788 2.475 1.428 1.00 70.19 91 PHE A N 1
ATOM 732 C CA . PHE A 1 91 ? -13.925 2.340 -0.017 1.00 70.19 91 PHE A CA 1
ATOM 733 C C . PHE A 1 91 ? -15.207 1.576 -0.351 1.00 70.19 91 PHE A C 1
ATOM 735 O O . PHE A 1 91 ? -15.527 0.579 0.300 1.00 70.19 91 PHE A O 1
ATOM 742 N N . SER A 1 92 ? -15.948 2.063 -1.347 1.00 59.44 92 SER A N 1
ATOM 743 C CA . SER A 1 92 ? -17.083 1.339 -1.927 1.00 59.44 92 SER A CA 1
ATOM 744 C C . SER A 1 92 ? -16.581 0.537 -3.119 1.00 59.44 92 SER A C 1
ATOM 746 O O . SER A 1 92 ? -16.067 1.125 -4.073 1.00 59.44 92 SER A O 1
ATOM 748 N N . GLN A 1 93 ? -16.719 -0.789 -3.070 1.00 55.47 93 GLN A N 1
ATOM 749 C CA . GLN A 1 93 ? -16.664 -1.608 -4.278 1.00 55.47 93 GLN A CA 1
ATOM 750 C C . GLN A 1 93 ? -18.000 -1.393 -4.997 1.00 55.47 93 GLN A C 1
ATOM 752 O O . GLN A 1 93 ? -19.048 -1.650 -4.406 1.00 55.47 93 GLN A O 1
ATOM 757 N N . ASN A 1 94 ? -17.960 -0.800 -6.191 1.00 48.62 94 ASN A N 1
ATOM 758 C CA . ASN A 1 94 ? -19.132 -0.732 -7.068 1.00 48.62 94 ASN A CA 1
ATOM 759 C C . ASN A 1 94 ? -19.464 -2.118 -7.617 1.00 48.62 94 ASN A C 1
ATOM 761 O O . ASN A 1 94 ? -18.501 -2.876 -7.875 1.00 48.62 94 ASN A O 1
#

pLDDT: mean 81.32, std 13.62, range [48.62, 95.69]

Organism: Araneus ventricosus (NCBI:txid182803)

Solvent-accessible surface area (backbone atoms only — not comparable to full-atom values): 5564 Å² total; per-residue (Å²): 125,48,75,43,79,76,52,79,54,92,76,78,91,81,54,72,70,38,38,28,36,30,55,57,97,94,38,79,43,49,28,34,28,70,44,74,38,84,87,80,46,26,30,33,26,33,39,57,39,86,32,87,69,85,85,40,70,44,73,43,86,88,51,58,49,79,38,52,53,89,36,43,43,43,80,45,53,74,66,56,48,50,34,44,68,73,59,53,35,48,76,42,84,128

Foldseek 3Di:
DAEDEQDQPPDDDDDQQWWFWFDDPNDIFIWGFHDADPPQQWTWTFTFDQDPPRQDTDTDPVRIDIDHPSRTRDTDDPVRVNCVSVVVYDYDDD

Nearest PDB structures (foldseek):
  1y71-assembly1_A  TM=6.125E-01  e=1.201E-02  Bacillus cereus
  2ro0-assembly1_A  TM=7.117E-01  e=7.885E-02  Saccharomyces cerevisiae
  3sd4-assembly1_A  TM=6.375E-01  e=1.537E-01  Homo sapiens
  5in1-assembly1_B  TM=5.716E-01  e=6.572E-02  Oryza sativa
  2lq8-assembly1_A  TM=6.440E-01  e=2.083E-01  Thermotoga maritima

Sequence (94 aa):
MKFIPLQKAVQITLHIRDSTACVHDGQWWLAEGNDISDINKDVLVTFYHPARPRTAFKKKQKDQTWVPMNNVLSKLSALELQQLLEGHITFSQN

Radius of gyration: 12.82 Å; Cα contacts (8 Å, |Δi|>4): 179; chains: 1; bounding box: 31×24×35 Å

Mean predicted aligned error: 6.72 Å

Secondary structure (DSSP, 8-state):
-EEEE----S-----TT-EEEEEETTEEEEEEEEEEETTTTEEEEEEEEEETTTTEEEEEEEEEEEEEGGGEEEEE-HHHHHHHHTTSEEEE--